Protein AF-A0A0D0C6U6-F1 (afdb_monomer_lite)

Organism: NCBI:txid944289

pLDDT: mean 77.69, std 21.2, range [34.88, 97.0]

Secondary structure (DSSP, 8-state):
--SSSTT---S---SSGGGGGGB---TT---S-HHHH---BHHHHHHHHHHHHHHHH-HHHIIIIIHHHHHHHHHHHHHHHHT--GGG----S-HHHHHHHHHHHS---TT-EEEE-TTS-GGGS-GGGGGGS---EEEE---TTS-TT------

Structure (mmCIF, N/CA/C/O backbone):
data_AF-A0A0D0C6U6-F1
#
_entry.id   AF-A0A0D0C6U6-F1
#
loop_
_atom_site.group_PDB
_atom_site.id
_atom_site.type_symbol
_atom_site.label_atom_id
_atom_site.label_alt_id
_atom_site.label_comp_id
_atom_site.label_asym_id
_atom_site.label_entity_id
_atom_site.label_seq_id
_atom_site.pdbx_PDB_ins_code
_atom_site.Cartn_x
_atom_site.Cartn_y
_atom_site.Cartn_z
_atom_site.occupancy
_atom_site.B_iso_or_equiv
_atom_site.auth_seq_id
_atom_site.auth_comp_id
_atom_site.auth_asym_id
_atom_site.auth_atom_id
_atom_site.pdbx_PDB_model_num
ATOM 1 N N . MET A 1 1 ? 1.205 22.798 -5.561 1.00 40.06 1 MET A N 1
ATOM 2 C CA . MET A 1 1 ? -0.135 22.184 -5.695 1.00 40.06 1 MET A CA 1
ATOM 3 C C . MET A 1 1 ? -0.545 22.023 -7.169 1.00 40.06 1 MET A C 1
ATOM 5 O O . MET A 1 1 ? -1.579 22.540 -7.551 1.00 40.06 1 MET A O 1
ATOM 9 N N . SER A 1 2 ? 0.241 21.342 -8.020 1.00 38.50 2 SER A N 1
ATOM 10 C CA . SER A 1 2 ? -0.198 20.934 -9.378 1.00 38.50 2 SER A CA 1
ATOM 11 C C . SER A 1 2 ? 0.880 20.086 -10.072 1.00 38.50 2 SER A C 1
ATOM 13 O O . SER A 1 2 ? 1.609 20.581 -10.924 1.00 38.50 2 SER A O 1
ATOM 15 N N . SER A 1 3 ? 1.078 18.825 -9.680 1.00 44.00 3 SER A N 1
ATOM 16 C CA . SER A 1 3 ? 1.917 17.942 -10.520 1.00 44.00 3 SER A CA 1
ATOM 17 C C . SER A 1 3 ? 1.490 16.481 -10.570 1.00 44.00 3 SER A C 1
ATOM 19 O O . SER A 1 3 ? 1.851 15.800 -11.520 1.00 44.00 3 SER A O 1
ATOM 21 N N . ILE A 1 4 ? 0.657 16.003 -9.639 1.00 43.44 4 ILE A N 1
ATOM 22 C CA . ILE A 1 4 ? 0.159 14.616 -9.685 1.00 43.44 4 ILE A CA 1
ATOM 23 C C . ILE A 1 4 ? -1.064 14.496 -10.608 1.00 43.44 4 ILE A C 1
ATOM 25 O O . ILE A 1 4 ? -1.228 13.490 -11.287 1.00 43.44 4 ILE A O 1
ATOM 29 N N . LEU A 1 5 ? -1.867 15.559 -10.722 1.00 41.94 5 LEU A N 1
ATOM 30 C CA . LEU A 1 5 ? -2.993 15.635 -11.663 1.00 41.94 5 LEU A CA 1
ATOM 31 C C . LEU A 1 5 ? -2.598 16.151 -13.059 1.00 41.94 5 LEU A C 1
ATOM 33 O O . LEU A 1 5 ? -3.427 16.154 -13.961 1.00 41.94 5 LEU A O 1
ATOM 37 N N . SER A 1 6 ? -1.341 16.559 -13.276 1.00 37.47 6 SER A N 1
ATOM 38 C CA . SER A 1 6 ? -0.901 17.109 -14.571 1.00 37.47 6 SER A CA 1
ATOM 39 C C . SER A 1 6 ? -0.630 16.037 -15.639 1.00 37.47 6 SER A C 1
ATOM 41 O O . SER A 1 6 ? -0.197 16.369 -16.739 1.00 37.47 6 SER A O 1
ATOM 43 N N . ALA A 1 7 ? -0.887 14.759 -15.349 1.00 43.72 7 ALA A N 1
ATOM 44 C CA . ALA A 1 7 ? -0.681 13.656 -16.288 1.00 43.72 7 ALA A CA 1
ATOM 45 C C . ALA A 1 7 ? -1.829 13.466 -17.301 1.00 43.72 7 ALA A C 1
ATOM 47 O O . ALA A 1 7 ? -1.913 12.420 -17.946 1.00 43.72 7 ALA A O 1
ATOM 48 N N . HIS A 1 8 ? -2.730 14.436 -17.459 1.00 48.78 8 HIS A N 1
ATOM 49 C CA . HIS A 1 8 ? -3.861 14.325 -18.378 1.00 48.78 8 HIS A CA 1
ATOM 50 C C . HIS A 1 8 ? -3.946 15.517 -19.318 1.00 48.78 8 HIS A C 1
ATOM 52 O O . HIS A 1 8 ? -4.718 16.431 -19.067 1.00 48.78 8 HIS A O 1
ATOM 58 N N . THR A 1 9 ? -3.164 15.456 -20.401 1.00 47.81 9 THR A N 1
ATOM 59 C CA . THR A 1 9 ? -3.593 15.756 -21.784 1.00 47.81 9 THR A CA 1
ATOM 60 C C . THR A 1 9 ? -2.410 15.540 -22.734 1.00 47.81 9 THR A C 1
ATOM 62 O O . THR A 1 9 ? -1.933 16.472 -23.362 1.00 47.81 9 THR A O 1
ATOM 65 N N . GLU A 1 10 ? -1.925 14.304 -22.851 1.00 50.59 10 GLU A N 1
ATOM 66 C CA . GLU A 1 10 ? -1.273 13.873 -24.093 1.00 50.59 10 GLU A CA 1
ATOM 67 C C . GLU A 1 10 ? -2.216 12.850 -24.737 1.00 50.59 10 GLU A C 1
ATOM 69 O O . GLU A 1 10 ? -2.578 11.860 -24.086 1.00 50.59 10 GLU A O 1
ATOM 74 N N . PRO A 1 11 ? -2.723 13.096 -25.957 1.00 57.22 11 PRO A N 1
ATOM 75 C CA . PRO A 1 11 ? -3.633 12.169 -26.598 1.00 57.22 11 PRO A CA 1
ATOM 76 C C . PRO A 1 11 ? -2.857 10.919 -27.035 1.00 57.22 11 PRO A C 1
ATOM 78 O O . PRO A 1 11 ? -1.801 11.019 -27.651 1.00 57.22 11 PRO A O 1
ATOM 81 N N . SER A 1 12 ? -3.450 9.747 -26.784 1.00 60.56 12 SER A N 1
ATOM 82 C CA . SER A 1 12 ? -3.112 8.428 -27.358 1.00 60.56 12 SER A CA 1
ATOM 83 C C . SER A 1 12 ? -2.094 7.525 -26.647 1.00 60.56 12 SER A C 1
ATOM 85 O O . SER A 1 12 ? -1.292 6.871 -27.304 1.00 60.56 12 SER A O 1
ATOM 87 N N . ASN A 1 13 ? -2.213 7.320 -25.331 1.00 58.41 13 ASN A N 1
ATOM 88 C CA . ASN A 1 13 ? -1.866 5.987 -24.818 1.00 58.41 13 ASN A CA 1
ATOM 89 C C . ASN A 1 13 ? -3.136 5.123 -24.865 1.00 58.41 13 ASN A C 1
ATOM 91 O O . ASN A 1 13 ? -4.008 5.293 -24.007 1.00 58.41 13 ASN A O 1
ATOM 95 N N . PRO A 1 14 ? -3.337 4.277 -25.896 1.00 76.38 14 PRO A N 1
ATOM 96 C CA . PRO A 1 14 ? -4.540 3.470 -25.968 1.00 76.38 14 PRO A CA 1
ATOM 97 C C . PRO A 1 14 ? -4.515 2.463 -24.817 1.00 76.38 14 PRO A C 1
ATOM 99 O O . PRO A 1 14 ? -3.590 1.659 -24.694 1.00 76.38 14 PRO A O 1
ATOM 102 N N . PHE A 1 15 ? -5.541 2.501 -23.966 1.00 85.44 15 PHE A N 1
ATOM 103 C CA . PHE A 1 15 ? -5.815 1.414 -23.032 1.00 85.44 15 PHE A CA 1
ATOM 104 C C . PHE A 1 15 ? -5.887 0.061 -23.770 1.00 85.44 15 PHE A C 1
ATOM 106 O O . PHE A 1 15 ? -6.074 -0.007 -24.986 1.00 85.44 15 PHE A O 1
ATOM 113 N N . GLY A 1 16 ? -5.775 -1.039 -23.024 1.00 88.81 16 GLY A N 1
ATOM 114 C CA . GLY A 1 16 ? -5.784 -2.392 -23.584 1.00 88.81 16 GLY A CA 1
ATOM 115 C C . GLY A 1 16 ? -4.374 -2.910 -23.865 1.00 88.81 16 GLY A C 1
ATOM 116 O O . GLY A 1 16 ? -3.440 -2.607 -23.124 1.00 88.81 16 GLY A O 1
ATOM 117 N N . HIS A 1 17 ? -4.212 -3.714 -24.921 1.00 89.81 17 HIS A N 1
ATOM 118 C CA . HIS A 1 17 ? -2.947 -4.408 -25.204 1.00 89.81 17 HIS A CA 1
ATOM 119 C C . HIS A 1 17 ? -1.751 -3.468 -25.419 1.00 89.81 17 HIS A C 1
ATOM 121 O O . HIS A 1 17 ? -0.626 -3.867 -25.133 1.00 89.81 17 HIS A O 1
ATOM 127 N N . GLY A 1 18 ? -1.987 -2.220 -25.840 1.00 89.50 18 GLY A N 1
ATOM 128 C CA . GLY A 1 18 ? -0.939 -1.210 -26.026 1.00 89.50 18 GLY A CA 1
ATOM 129 C C . GLY A 1 18 ? -0.203 -0.805 -24.745 1.00 89.50 18 GLY A C 1
ATOM 130 O O . GLY A 1 18 ? 0.893 -0.273 -24.836 1.00 89.50 18 GLY A O 1
ATOM 131 N N . LEU A 1 19 ? -0.763 -1.087 -23.561 1.00 91.25 19 LEU A N 1
ATOM 132 C CA . LEU A 1 19 ? -0.101 -0.839 -22.275 1.00 91.25 19 LEU A CA 1
ATOM 133 C C . LEU A 1 19 ? 0.637 -2.063 -21.724 1.00 91.25 19 LEU A C 1
ATOM 135 O O . LEU A 1 19 ? 1.260 -1.959 -20.670 1.00 91.25 19 LEU A O 1
ATOM 139 N N . ARG A 1 20 ? 0.562 -3.227 -22.384 1.00 91.19 20 ARG A N 1
ATOM 140 C CA . ARG A 1 20 ? 1.148 -4.475 -21.865 1.00 91.19 20 ARG A CA 1
ATOM 141 C C . ARG A 1 20 ? 2.661 -4.367 -21.688 1.00 91.19 20 ARG A C 1
ATOM 143 O O . ARG A 1 20 ? 3.175 -4.858 -20.689 1.00 91.19 20 ARG A O 1
ATOM 150 N N . ASP A 1 21 ? 3.340 -3.668 -22.596 1.00 92.31 21 ASP A N 1
ATOM 151 C CA . ASP A 1 21 ? 4.786 -3.417 -22.547 1.00 92.31 21 ASP A CA 1
ATOM 152 C C . ASP A 1 21 ? 5.215 -2.549 -21.347 1.00 92.31 21 ASP A C 1
ATOM 154 O O . ASP A 1 21 ? 6.401 -2.448 -21.046 1.00 92.31 21 ASP A O 1
ATOM 158 N N . LYS A 1 22 ? 4.262 -1.920 -20.644 1.00 94.44 22 LYS A N 1
ATOM 159 C CA . LYS A 1 22 ? 4.505 -1.156 -19.414 1.00 94.44 22 LYS A CA 1
ATOM 160 C C . LYS A 1 22 ? 4.456 -2.017 -18.161 1.00 94.44 22 LYS A C 1
ATOM 162 O O . LYS A 1 22 ? 4.630 -1.468 -17.077 1.00 94.44 22 LYS A O 1
ATOM 167 N N . PHE A 1 23 ? 4.241 -3.326 -18.270 1.00 95.31 23 PHE A N 1
ATOM 168 C CA . PHE A 1 23 ? 4.208 -4.260 -17.146 1.00 95.31 23 PHE A CA 1
ATOM 169 C C . PHE A 1 23 ? 5.230 -5.379 -17.335 1.00 95.31 23 PHE A C 1
ATOM 171 O O . PHE A 1 23 ? 5.567 -5.757 -18.450 1.00 95.31 23 PHE A O 1
ATOM 178 N N . CYS A 1 24 ? 5.700 -5.943 -16.225 1.00 94.38 24 CYS A N 1
ATOM 179 C CA . CYS A 1 24 ? 6.657 -7.051 -16.219 1.00 94.38 24 CYS A CA 1
ATOM 180 C C . CYS A 1 24 ? 5.948 -8.420 -16.259 1.00 94.38 24 CYS A C 1
ATOM 182 O O . CYS A 1 24 ? 6.246 -9.287 -15.444 1.00 94.38 24 CYS A O 1
ATOM 184 N N . LEU A 1 25 ? 4.937 -8.575 -17.118 1.00 94.69 25 LEU A N 1
ATOM 185 C CA . LEU A 1 25 ? 4.211 -9.840 -17.281 1.00 94.69 25 LEU A CA 1
ATOM 186 C C . LEU A 1 25 ? 4.944 -10.730 -18.287 1.00 94.69 25 LEU A C 1
ATOM 188 O O . LEU A 1 25 ? 5.406 -10.218 -19.302 1.00 94.69 25 LEU A O 1
ATOM 192 N N . ASP A 1 26 ? 4.984 -12.040 -18.040 1.00 94.56 26 ASP A N 1
ATOM 193 C CA . ASP A 1 26 ? 5.517 -13.002 -19.011 1.00 94.56 26 ASP A CA 1
ATOM 194 C C . ASP A 1 26 ? 4.713 -12.951 -20.318 1.00 94.56 26 ASP A C 1
ATOM 196 O O . ASP A 1 26 ? 3.488 -12.776 -20.298 1.00 94.56 26 ASP A O 1
ATOM 200 N N . ASP A 1 27 ? 5.396 -13.099 -21.457 1.00 91.94 27 ASP A N 1
ATOM 201 C CA . ASP A 1 27 ? 4.815 -12.885 -22.788 1.00 91.94 27 ASP A CA 1
ATOM 202 C C . ASP A 1 27 ? 3.605 -13.787 -23.069 1.00 91.94 27 ASP A C 1
ATOM 204 O O . ASP A 1 27 ? 2.631 -13.327 -23.670 1.00 91.94 27 ASP A O 1
ATOM 208 N N . ASP A 1 28 ? 3.619 -15.023 -22.569 1.00 95.06 28 ASP A N 1
ATOM 209 C CA . ASP A 1 28 ? 2.553 -16.021 -22.692 1.00 95.06 28 ASP A CA 1
ATOM 210 C C . ASP A 1 28 ? 1.517 -15.974 -21.549 1.00 95.06 28 ASP A C 1
ATOM 212 O O . ASP A 1 28 ? 0.502 -16.674 -21.594 1.00 95.06 28 ASP A O 1
ATOM 216 N N . TYR A 1 29 ? 1.711 -15.107 -20.550 1.00 95.38 29 TYR A N 1
ATOM 217 C CA . TYR A 1 29 ? 0.823 -14.988 -19.397 1.00 95.38 29 TYR A CA 1
ATOM 218 C C . TYR A 1 29 ? -0.257 -13.908 -19.572 1.00 95.38 29 TYR A C 1
ATOM 220 O O . TYR A 1 29 ? 0.014 -12.712 -19.753 1.00 95.38 29 TYR A O 1
ATOM 228 N N . ILE A 1 30 ? -1.520 -14.322 -19.433 1.00 95.12 30 ILE A N 1
ATOM 229 C CA . ILE A 1 30 ? -2.693 -13.439 -19.444 1.00 95.12 30 ILE A CA 1
ATOM 230 C C . ILE A 1 30 ? -3.236 -13.314 -18.019 1.00 95.12 30 ILE A C 1
ATOM 232 O O . ILE A 1 30 ? -3.901 -14.212 -17.502 1.00 95.12 30 ILE A O 1
ATOM 236 N N . ASN A 1 31 ? -2.988 -12.168 -17.386 1.00 94.56 31 ASN A N 1
ATOM 237 C CA . ASN A 1 31 ? -3.476 -11.905 -16.037 1.00 94.56 31 ASN A CA 1
ATOM 238 C C . ASN A 1 31 ? -4.964 -11.515 -16.040 1.00 94.56 31 ASN A C 1
ATOM 240 O O . ASN A 1 31 ? -5.307 -10.339 -16.152 1.00 94.56 31 ASN A O 1
ATOM 244 N N . LEU A 1 32 ? -5.843 -12.503 -15.873 1.00 96.12 32 LEU A N 1
ATOM 245 C CA . LEU A 1 32 ? -7.285 -12.286 -15.691 1.00 96.12 32 LEU A CA 1
ATOM 246 C C . LEU A 1 32 ? -7.684 -12.038 -14.224 1.00 96.12 32 LEU A C 1
ATOM 248 O O . LEU A 1 32 ? -8.857 -11.817 -13.938 1.00 96.12 32 LEU A O 1
ATOM 252 N N . ASN A 1 33 ? -6.726 -12.064 -13.290 1.00 95.69 33 ASN A N 1
ATOM 253 C CA . ASN A 1 33 ? -6.955 -11.933 -11.850 1.00 95.69 33 ASN A CA 1
ATOM 254 C C . ASN A 1 33 ? -6.097 -10.812 -11.232 1.00 95.69 33 ASN A C 1
ATOM 256 O O . ASN A 1 33 ? -5.479 -10.966 -10.174 1.00 95.69 33 ASN A O 1
ATOM 260 N N . CYS A 1 34 ? -6.065 -9.645 -11.882 1.00 92.56 34 CYS A N 1
ATOM 261 C CA . CYS A 1 34 ? -5.339 -8.486 -11.361 1.00 92.56 34 CYS A CA 1
ATOM 262 C C . CYS A 1 34 ? -5.896 -7.989 -10.011 1.00 92.56 34 CYS A C 1
ATOM 264 O O . CYS A 1 34 ? -5.171 -7.343 -9.262 1.00 92.56 34 CYS A O 1
ATOM 266 N N . GLY A 1 35 ? -7.139 -8.339 -9.662 1.00 91.75 35 GLY A N 1
ATOM 267 C CA . GLY A 1 35 ? -7.776 -7.961 -8.397 1.00 91.75 35 GLY A CA 1
ATOM 268 C C . GLY A 1 35 ? -7.245 -8.676 -7.148 1.00 91.75 35 GLY A C 1
ATOM 269 O O . GLY A 1 35 ? -7.525 -8.216 -6.047 1.00 91.75 35 GLY A O 1
ATOM 270 N N . SER A 1 36 ? -6.487 -9.772 -7.288 1.00 91.12 36 SER A N 1
ATOM 271 C CA . SER A 1 36 ? -5.944 -10.499 -6.127 1.00 91.12 36 SER A CA 1
ATOM 272 C C . SER A 1 36 ? -4.613 -9.922 -5.637 1.00 91.12 36 SER A C 1
ATOM 274 O O . SER A 1 36 ? -4.514 -9.484 -4.495 1.00 91.12 36 SER A O 1
ATOM 276 N N . PHE A 1 37 ? -3.590 -9.911 -6.498 1.00 92.38 37 PHE A N 1
ATOM 277 C CA . PHE A 1 37 ? -2.222 -9.500 -6.134 1.00 92.38 37 PHE A CA 1
ATOM 278 C C . PHE A 1 37 ? -1.721 -8.275 -6.911 1.00 92.38 37 PHE A C 1
ATOM 280 O O . PHE A 1 37 ? -0.621 -7.790 -6.657 1.00 92.38 37 PHE A O 1
ATOM 287 N N . GLY A 1 38 ? -2.522 -7.757 -7.845 1.00 92.62 38 GLY A N 1
ATOM 288 C CA . GLY A 1 38 ? -2.134 -6.640 -8.697 1.00 92.62 38 GLY A CA 1
ATOM 289 C C . GLY A 1 38 ? -1.124 -7.008 -9.785 1.00 92.62 38 GLY A C 1
ATOM 290 O O . GLY A 1 38 ? -0.807 -8.171 -10.037 1.00 92.62 38 GLY A O 1
ATOM 291 N N . CYS A 1 39 ? -0.643 -5.972 -10.466 1.00 92.31 39 CYS A N 1
ATOM 292 C CA . CYS A 1 39 ? 0.513 -6.014 -11.349 1.00 92.31 39 CYS A CA 1
ATOM 293 C C . CYS A 1 39 ? 1.144 -4.620 -11.354 1.00 92.31 39 CYS A C 1
ATOM 295 O O . CYS A 1 39 ? 0.449 -3.626 -11.573 1.00 92.31 39 CYS A O 1
ATOM 297 N N . LEU A 1 40 ? 2.440 -4.541 -11.067 1.00 93.50 40 LEU A N 1
ATOM 298 C CA . LEU A 1 40 ? 3.143 -3.272 -10.940 1.00 93.50 40 LEU A CA 1
ATOM 299 C C . LEU A 1 40 ? 3.623 -2.794 -12.321 1.00 93.50 40 LEU A C 1
ATOM 301 O O . LEU A 1 40 ? 4.325 -3.552 -12.998 1.00 93.50 40 LEU A O 1
ATOM 305 N N . PRO A 1 41 ? 3.304 -1.559 -12.752 1.00 95.75 41 PRO A N 1
ATOM 306 C CA . PRO A 1 41 ? 3.924 -0.983 -13.940 1.00 95.75 41 PRO A CA 1
ATOM 307 C C . PRO A 1 41 ? 5.446 -0.866 -13.771 1.00 95.75 41 PRO A C 1
ATOM 309 O O . PRO A 1 41 ? 5.932 -0.579 -12.674 1.00 95.75 41 PRO A O 1
ATOM 312 N N . LEU A 1 42 ? 6.200 -1.018 -14.861 1.00 96.25 42 LEU A N 1
ATOM 313 C CA . LEU A 1 42 ? 7.667 -0.974 -14.888 1.00 96.25 42 LEU A CA 1
ATOM 314 C C . LEU A 1 42 ? 8.215 0.313 -14.263 1.00 96.25 42 LEU A C 1
ATOM 316 O O . LEU A 1 42 ? 9.116 0.245 -13.437 1.00 96.25 42 LEU A O 1
ATOM 320 N N . ALA A 1 43 ? 7.601 1.464 -14.552 1.00 96.31 43 ALA A N 1
ATOM 321 C CA . ALA A 1 43 ? 8.011 2.744 -13.972 1.00 96.31 43 ALA A CA 1
ATOM 322 C C . ALA A 1 43 ? 7.954 2.752 -12.430 1.00 96.31 43 ALA A C 1
ATOM 324 O O . ALA A 1 43 ? 8.818 3.334 -11.781 1.00 96.31 43 ALA A O 1
ATOM 325 N N . VAL A 1 44 ? 6.961 2.082 -11.833 1.00 96.19 44 VAL A N 1
ATOM 326 C CA . VAL A 1 44 ? 6.832 1.997 -10.370 1.00 96.19 44 VAL A CA 1
ATOM 327 C C . VAL A 1 44 ? 7.801 0.961 -9.798 1.00 96.19 44 VAL A C 1
ATOM 329 O O . VAL A 1 44 ? 8.392 1.193 -8.746 1.00 96.19 44 VAL A O 1
ATOM 332 N N . ARG A 1 45 ? 8.007 -0.164 -10.497 1.00 96.19 45 ARG A N 1
ATOM 333 C CA . ARG A 1 45 ? 9.018 -1.169 -10.133 1.00 96.19 45 ARG A CA 1
ATOM 334 C C . ARG A 1 45 ? 10.416 -0.556 -10.086 1.00 96.19 45 ARG A C 1
ATOM 336 O O . ARG A 1 45 ? 11.143 -0.785 -9.127 1.00 96.19 45 ARG A O 1
ATOM 343 N N . ASP A 1 46 ? 10.784 0.203 -11.110 1.00 96.88 46 ASP A N 1
ATOM 344 C CA . ASP A 1 46 ? 12.129 0.763 -11.242 1.00 96.88 46 ASP A CA 1
ATOM 345 C C . ASP A 1 46 ? 12.409 1.783 -10.134 1.00 96.88 46 ASP A C 1
ATOM 347 O O . ASP A 1 46 ? 13.476 1.750 -9.519 1.00 96.88 46 ASP A O 1
ATOM 351 N N . GLU A 1 47 ? 11.419 2.612 -9.788 1.00 95.75 47 GLU A N 1
ATOM 352 C CA . GLU A 1 47 ? 11.519 3.500 -8.630 1.00 95.75 47 GLU A CA 1
ATOM 353 C C . GLU A 1 47 ? 11.610 2.714 -7.317 1.00 95.75 47 GLU A C 1
ATOM 355 O O . GLU A 1 47 ? 12.456 3.024 -6.482 1.00 95.75 47 GLU A O 1
ATOM 360 N N . TYR A 1 48 ? 10.811 1.656 -7.135 1.00 95.25 48 TYR A N 1
ATOM 361 C CA . TYR A 1 48 ? 10.911 0.794 -5.953 1.00 95.25 48 TYR A CA 1
ATOM 362 C C . TYR A 1 48 ? 12.322 0.213 -5.785 1.00 95.25 48 TYR A C 1
ATOM 364 O O . TYR A 1 48 ? 12.898 0.318 -4.703 1.00 95.25 48 TYR A O 1
ATOM 372 N N . VAL A 1 49 ? 12.907 -0.343 -6.852 1.00 97.00 49 VAL A N 1
ATOM 373 C CA . VAL A 1 49 ? 14.268 -0.902 -6.829 1.00 97.00 49 VAL A CA 1
ATOM 374 C C . VAL A 1 49 ? 15.292 0.178 -6.483 1.00 97.00 49 VAL A C 1
ATOM 376 O O . VAL A 1 49 ? 16.135 -0.035 -5.612 1.00 97.00 49 VAL A O 1
ATOM 379 N N . ARG A 1 50 ? 15.190 1.359 -7.105 1.00 95.75 50 ARG A N 1
ATOM 380 C CA . ARG A 1 50 ? 16.075 2.498 -6.832 1.00 95.75 50 ARG A CA 1
ATOM 381 C C . ARG A 1 50 ? 16.028 2.904 -5.356 1.00 95.75 50 ARG A C 1
ATOM 383 O O . ARG A 1 50 ? 17.071 3.016 -4.717 1.00 95.75 50 ARG A O 1
ATOM 390 N N . ARG A 1 51 ? 14.824 3.075 -4.801 1.00 92.88 51 ARG A N 1
ATOM 391 C CA . ARG A 1 51 ? 14.600 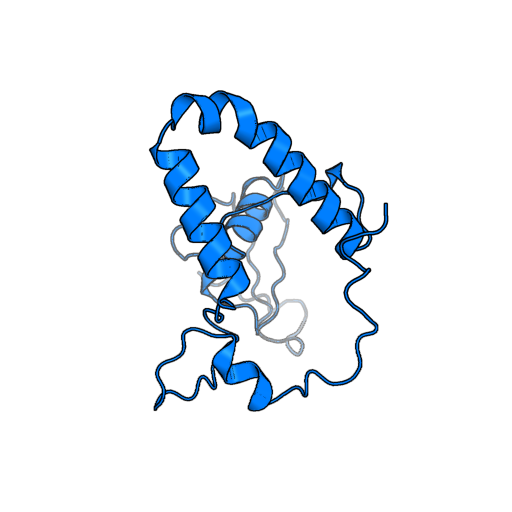3.444 -3.391 1.00 92.88 51 ARG A CA 1
ATOM 392 C C . ARG A 1 51 ? 15.077 2.362 -2.430 1.00 92.88 51 ARG A C 1
ATOM 394 O O . ARG A 1 51 ? 15.647 2.679 -1.392 1.00 92.88 51 ARG A O 1
ATOM 401 N N . PHE A 1 52 ? 14.877 1.096 -2.784 1.00 94.94 52 PHE A N 1
ATOM 402 C CA . PHE A 1 52 ? 15.367 -0.032 -2.002 1.00 94.94 52 PHE A CA 1
ATOM 403 C C . PHE A 1 52 ? 16.901 -0.029 -1.924 1.00 94.94 52 PHE A C 1
ATOM 405 O O . PHE A 1 52 ? 17.458 -0.130 -0.836 1.00 94.94 52 PHE A O 1
ATOM 412 N N . SER A 1 53 ? 17.595 0.180 -3.047 1.00 95.56 53 SER A N 1
ATOM 413 C CA . SER A 1 53 ? 19.059 0.307 -3.048 1.00 95.56 53 SER A CA 1
ATOM 414 C C . SER A 1 53 ? 19.560 1.508 -2.232 1.00 95.56 53 SER A C 1
ATOM 416 O O . SER A 1 53 ? 20.573 1.392 -1.547 1.00 95.56 53 SER A O 1
ATOM 418 N N . GLU A 1 54 ? 18.863 2.650 -2.263 1.00 91.25 54 GLU A N 1
ATOM 419 C CA . GLU A 1 54 ? 19.195 3.813 -1.420 1.00 91.25 54 GLU A CA 1
ATOM 420 C C . GLU A 1 54 ? 19.057 3.510 0.075 1.00 91.25 54 GLU A C 1
ATOM 422 O O . GLU A 1 54 ? 19.924 3.894 0.864 1.00 91.25 54 GLU A O 1
ATOM 427 N N . LEU A 1 55 ? 17.975 2.823 0.455 1.00 94.12 55 LEU A N 1
ATOM 428 C CA . LEU A 1 55 ? 17.719 2.399 1.828 1.00 94.12 55 LEU A CA 1
ATOM 429 C C . LEU A 1 55 ? 18.838 1.482 2.325 1.00 94.12 55 LEU A C 1
ATOM 431 O O . LEU A 1 55 ? 19.421 1.754 3.371 1.00 94.12 55 LEU A O 1
ATOM 435 N N . GLU A 1 56 ? 19.179 0.442 1.562 1.00 96.31 56 GLU A N 1
ATOM 436 C CA . GLU A 1 56 ? 20.227 -0.519 1.933 1.00 96.31 56 GLU A CA 1
ATOM 437 C C . GLU A 1 56 ? 21.630 0.109 1.945 1.00 96.31 56 GLU A C 1
ATOM 439 O O . GLU A 1 56 ? 22.490 -0.288 2.729 1.00 96.31 56 GLU A O 1
ATOM 444 N N . GLY A 1 57 ? 21.870 1.139 1.126 1.00 96.12 57 GLY A N 1
ATOM 445 C CA . GLY A 1 57 ? 23.140 1.865 1.112 1.00 96.12 57 GLY A CA 1
ATOM 446 C C . GLY A 1 57 ? 23.428 2.643 2.404 1.00 96.12 57 GLY A C 1
ATOM 447 O O . GLY A 1 57 ? 24.594 2.860 2.739 1.00 96.12 57 GLY A O 1
ATOM 448 N N . ASN A 1 58 ? 22.394 3.080 3.135 1.00 95.62 58 ASN A N 1
ATOM 449 C CA . ASN A 1 58 ? 22.532 3.699 4.457 1.00 95.62 58 ASN A CA 1
ATOM 450 C C . ASN A 1 58 ? 21.218 3.599 5.265 1.00 95.62 58 ASN A C 1
ATOM 452 O O . ASN A 1 58 ? 20.448 4.571 5.328 1.00 95.62 58 ASN A O 1
ATOM 456 N N . PRO A 1 59 ? 20.963 2.451 5.916 1.00 94.75 59 PRO A N 1
ATOM 457 C CA . PRO A 1 59 ? 19.679 2.189 6.557 1.00 94.75 59 PRO A CA 1
ATOM 458 C C . PRO A 1 59 ? 19.412 3.128 7.736 1.00 94.75 59 PRO A C 1
ATOM 460 O O . PRO A 1 59 ? 18.280 3.571 7.918 1.00 94.75 59 PRO A O 1
ATOM 463 N N . ASP A 1 60 ? 20.436 3.509 8.508 1.00 95.69 60 ASP A N 1
ATOM 464 C CA . ASP A 1 60 ? 20.270 4.427 9.641 1.00 95.69 60 ASP A CA 1
ATOM 465 C C . ASP A 1 60 ? 19.818 5.819 9.197 1.00 95.69 60 ASP A C 1
ATOM 467 O O . ASP A 1 60 ? 18.894 6.388 9.788 1.00 95.69 60 ASP A O 1
ATOM 471 N N . ARG A 1 61 ? 20.423 6.368 8.135 1.00 93.50 61 ARG A N 1
ATOM 472 C CA . ARG A 1 61 ? 20.024 7.672 7.589 1.00 93.50 61 ARG A CA 1
ATOM 473 C C . ARG A 1 61 ? 18.576 7.647 7.110 1.00 93.50 61 ARG A C 1
ATOM 475 O O . ARG A 1 61 ? 17.847 8.609 7.350 1.00 93.50 61 ARG A O 1
ATOM 482 N N . PHE A 1 62 ? 18.164 6.573 6.444 1.00 91.31 62 PHE A N 1
ATOM 483 C CA . PHE A 1 62 ? 16.799 6.439 5.951 1.00 91.31 62 PHE A CA 1
ATOM 484 C C . PHE A 1 62 ? 15.800 6.278 7.106 1.00 91.31 62 PHE A C 1
ATOM 486 O O . PHE A 1 62 ? 14.894 7.097 7.270 1.00 91.31 62 PHE A O 1
ATOM 493 N N . MET A 1 63 ? 16.007 5.271 7.959 1.00 91.94 63 MET A N 1
ATOM 494 C CA . MET A 1 63 ? 15.071 4.902 9.024 1.00 91.94 63 MET A CA 1
ATOM 495 C C . MET A 1 63 ? 14.921 5.993 10.087 1.00 91.94 63 MET A C 1
ATOM 497 O O . MET A 1 63 ? 13.816 6.217 10.581 1.00 91.94 63 MET A O 1
ATOM 501 N N . ARG A 1 64 ? 16.013 6.682 10.447 1.00 91.62 64 ARG A N 1
ATOM 502 C CA . ARG A 1 64 ? 16.005 7.726 11.489 1.00 91.62 64 ARG A CA 1
ATOM 503 C C . ARG A 1 64 ? 15.817 9.133 10.931 1.00 91.62 64 ARG A C 1
ATOM 505 O O . ARG A 1 64 ? 15.375 10.011 11.666 1.00 91.62 64 ARG A O 1
ATOM 512 N N . GLY A 1 65 ? 16.182 9.357 9.672 1.00 89.19 65 GLY A N 1
ATOM 513 C CA . GLY A 1 65 ? 16.158 10.672 9.038 1.00 89.19 65 GLY A CA 1
ATOM 514 C C . GLY A 1 65 ? 14.951 10.864 8.130 1.00 89.19 65 GLY A C 1
ATOM 515 O O . GLY A 1 65 ? 14.026 11.600 8.470 1.00 89.19 65 GLY A O 1
ATOM 516 N N . SER A 1 66 ? 14.974 10.247 6.948 1.00 88.75 66 SER A N 1
ATOM 517 C CA . SER A 1 66 ? 14.064 10.623 5.860 1.00 88.75 66 SER A CA 1
ATOM 518 C C . SER A 1 66 ? 12.675 9.987 5.949 1.00 88.75 66 SER A C 1
ATOM 520 O O . SER A 1 66 ? 11.696 10.639 5.583 1.00 88.75 66 SER A O 1
ATOM 522 N N . LEU A 1 67 ? 12.551 8.779 6.512 1.00 91.00 67 LEU A N 1
ATOM 523 C CA . LEU A 1 67 ? 11.304 8.003 6.519 1.00 91.00 67 LEU A CA 1
ATOM 524 C C . LEU A 1 67 ? 10.095 8.788 7.051 1.00 91.00 67 LEU A C 1
ATOM 526 O O . LEU A 1 67 ? 9.008 8.717 6.480 1.00 91.00 67 LEU A O 1
ATOM 530 N N . ARG A 1 68 ? 10.257 9.545 8.144 1.00 91.50 68 ARG A N 1
ATOM 531 C CA . ARG A 1 68 ? 9.151 10.311 8.745 1.00 91.50 68 ARG A CA 1
ATOM 532 C C . ARG A 1 68 ? 8.614 11.373 7.786 1.00 91.50 68 ARG A C 1
ATOM 534 O O . ARG A 1 68 ? 7.402 11.475 7.615 1.00 91.50 68 ARG A O 1
ATOM 541 N N . THR A 1 69 ? 9.509 12.156 7.192 1.00 93.19 69 THR A N 1
ATOM 542 C CA . THR A 1 69 ? 9.151 13.248 6.279 1.00 93.19 69 THR A CA 1
ATOM 543 C C . THR A 1 69 ? 8.548 12.699 4.992 1.00 93.19 69 THR A C 1
ATOM 545 O O . THR A 1 69 ? 7.505 13.172 4.556 1.00 93.19 69 THR A O 1
ATOM 548 N N . GLU A 1 70 ? 9.141 11.643 4.436 1.00 92.31 70 GLU A N 1
ATOM 549 C CA . GLU A 1 70 ? 8.636 11.000 3.223 1.00 92.31 70 GLU A CA 1
ATOM 550 C C . GLU A 1 70 ? 7.247 10.385 3.423 1.00 92.31 70 GLU A C 1
ATOM 552 O O . GLU A 1 70 ? 6.370 10.553 2.579 1.00 92.31 70 GLU A O 1
ATOM 557 N N . LYS A 1 71 ? 6.999 9.718 4.561 1.00 92.31 71 LYS A N 1
ATOM 558 C CA . LYS A 1 71 ? 5.663 9.192 4.882 1.00 92.31 71 LYS A CA 1
ATOM 559 C C . LYS A 1 71 ? 4.622 10.303 4.967 1.00 92.31 71 LYS A C 1
ATOM 561 O O . LYS A 1 71 ? 3.522 10.120 4.460 1.00 92.31 71 LYS A O 1
ATOM 566 N N . ALA A 1 72 ? 4.960 11.434 5.588 1.00 93.06 72 ALA A N 1
ATOM 567 C CA . ALA A 1 72 ? 4.053 12.577 5.674 1.00 93.06 72 ALA A CA 1
ATOM 568 C C . ALA A 1 72 ? 3.728 13.145 4.283 1.00 93.06 72 ALA A C 1
ATOM 570 O O . ALA A 1 72 ? 2.568 13.417 3.985 1.00 93.06 72 ALA A O 1
ATOM 571 N N . GLU A 1 73 ? 4.729 13.250 3.405 1.00 94.50 73 GLU A N 1
ATOM 572 C CA . GLU A 1 73 ? 4.531 13.685 2.021 1.00 94.50 73 GLU A CA 1
ATOM 573 C C . GLU A 1 73 ? 3.629 12.715 1.241 1.00 94.50 73 GLU A C 1
ATOM 575 O O . GLU A 1 73 ? 2.713 13.147 0.543 1.00 94.50 73 GLU A O 1
ATOM 580 N N . ILE A 1 74 ? 3.839 11.402 1.382 1.00 94.50 74 ILE A N 1
ATOM 581 C CA . ILE A 1 74 ? 2.992 10.389 0.737 1.00 94.50 74 ILE A CA 1
ATOM 582 C C . ILE A 1 74 ? 1.553 10.475 1.259 1.00 94.50 74 ILE A C 1
ATOM 584 O O . ILE A 1 74 ? 0.623 10.477 0.455 1.00 94.50 74 ILE A O 1
ATOM 588 N N . CYS A 1 75 ? 1.354 10.580 2.576 1.00 95.56 75 CYS A N 1
ATOM 589 C CA . CYS A 1 75 ? 0.021 10.724 3.160 1.00 95.56 75 CYS A CA 1
ATOM 590 C C . CYS A 1 75 ? -0.689 11.989 2.666 1.00 95.56 75 CYS A C 1
ATOM 592 O O . CYS A 1 75 ? -1.864 11.910 2.331 1.00 95.56 75 CYS A O 1
ATOM 594 N N . SER A 1 76 ? 0.016 13.118 2.542 1.00 95.81 76 SER A N 1
ATOM 595 C CA . SER A 1 76 ? -0.551 14.351 1.981 1.00 95.81 76 SER A CA 1
ATOM 596 C C . SER A 1 76 ? -0.984 14.169 0.524 1.00 95.81 76 SER A C 1
ATOM 598 O O . SER A 1 76 ? -2.098 14.537 0.171 1.00 95.81 76 SER A O 1
ATOM 600 N N . LYS A 1 77 ? -0.160 13.526 -0.313 1.00 95.88 77 LYS A N 1
ATOM 601 C CA . LYS A 1 77 ? -0.518 13.234 -1.714 1.00 95.88 77 LYS A CA 1
ATOM 602 C C . LYS A 1 77 ? -1.720 12.293 -1.829 1.00 95.88 77 LYS A C 1
ATOM 604 O O . LYS A 1 77 ? -2.543 12.457 -2.727 1.00 95.88 77 LYS A O 1
ATOM 609 N N . LEU A 1 78 ? -1.813 11.299 -0.944 1.00 96.06 78 LEU A N 1
ATOM 610 C CA . LEU A 1 78 ? -2.958 10.387 -0.884 1.00 96.06 78 LEU A CA 1
ATOM 611 C C . LEU A 1 78 ? -4.225 11.102 -0.417 1.00 96.06 78 LEU A C 1
ATOM 613 O O . LEU A 1 78 ? -5.283 10.869 -0.991 1.00 96.06 78 LEU A O 1
ATOM 617 N N . ALA A 1 79 ? -4.116 11.975 0.581 1.00 96.56 79 ALA A N 1
ATOM 618 C CA . ALA A 1 79 ? -5.228 12.775 1.073 1.00 96.56 79 ALA A CA 1
ATOM 619 C C . ALA A 1 79 ? -5.792 13.672 -0.036 1.00 96.56 79 ALA A C 1
ATOM 621 O O . ALA A 1 79 ? -6.992 13.626 -0.298 1.00 96.56 79 ALA A O 1
ATOM 622 N N . ASP A 1 80 ? -4.920 14.363 -0.776 1.00 96.81 80 ASP A N 1
ATOM 623 C CA . ASP A 1 80 ? -5.305 15.165 -1.942 1.00 96.81 80 ASP A CA 1
ATOM 624 C C . ASP A 1 80 ? -6.021 14.318 -3.010 1.00 96.81 80 ASP A C 1
ATOM 626 O O . ASP A 1 80 ? -7.037 14.736 -3.562 1.00 96.81 80 ASP A O 1
ATOM 630 N N . PHE A 1 81 ? -5.517 13.111 -3.297 1.00 96.56 81 PHE A N 1
ATOM 631 C CA . PHE A 1 81 ? -6.127 12.195 -4.268 1.00 96.56 81 PHE A CA 1
ATOM 632 C C . PHE A 1 81 ? -7.501 11.672 -3.820 1.00 96.56 81 PHE A C 1
ATOM 634 O O . PHE A 1 81 ? -8.401 11.517 -4.643 1.00 96.56 81 PHE A O 1
ATOM 641 N N . LEU A 1 82 ? -7.663 11.391 -2.525 1.00 96.06 82 LEU A N 1
ATOM 642 C CA . LEU A 1 82 ? -8.896 10.860 -1.938 1.00 96.06 82 LEU A CA 1
ATOM 643 C C . LEU A 1 82 ? -9.918 11.952 -1.581 1.00 96.06 82 LEU A C 1
ATOM 645 O O . LEU A 1 82 ? -11.058 11.619 -1.262 1.00 96.06 82 LEU A O 1
ATOM 649 N N . GLY A 1 83 ? -9.528 13.231 -1.614 1.00 95.94 83 GLY A N 1
ATOM 650 C CA . GLY A 1 83 ? -10.347 14.338 -1.118 1.00 95.94 83 GLY A CA 1
ATOM 651 C C . GLY A 1 83 ? -10.531 14.309 0.405 1.00 95.94 83 GLY A C 1
ATOM 652 O O . GLY A 1 83 ? -11.614 14.617 0.896 1.00 95.94 83 GLY A O 1
ATOM 653 N N . ALA A 1 84 ? -9.501 13.888 1.141 1.00 95.75 84 ALA A N 1
ATOM 654 C CA . ALA A 1 84 ? -9.494 13.760 2.597 1.00 95.75 84 ALA A CA 1
ATOM 655 C C . ALA A 1 84 ? -8.516 14.756 3.248 1.00 95.75 84 ALA A C 1
ATOM 657 O O . ALA A 1 84 ? -7.679 15.347 2.572 1.00 95.75 84 ALA A O 1
ATOM 658 N N . GLU A 1 85 ? -8.588 14.915 4.572 1.00 93.69 85 GLU A N 1
ATOM 659 C CA . GLU A 1 85 ? -7.623 15.733 5.321 1.00 93.69 85 GLU A CA 1
ATOM 660 C C . GLU A 1 85 ? -6.260 15.015 5.416 1.00 93.69 85 GLU A C 1
ATOM 662 O O . GLU A 1 85 ? -6.244 13.799 5.664 1.00 93.69 85 GLU A O 1
ATOM 667 N N . PRO A 1 86 ? -5.114 15.710 5.280 1.00 87.25 86 PRO A N 1
ATOM 668 C CA . PRO A 1 86 ? -3.782 15.098 5.348 1.00 87.25 86 PRO A CA 1
ATOM 669 C C . PRO A 1 86 ? -3.545 14.245 6.600 1.00 87.25 86 PRO A C 1
ATOM 671 O O . PRO A 1 86 ? -2.946 13.171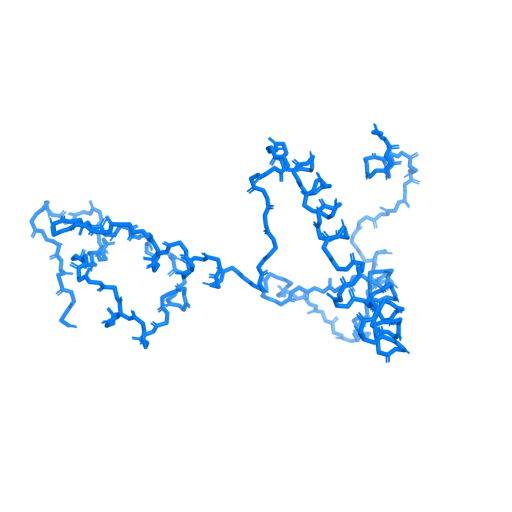 6.525 1.00 87.25 86 PRO A O 1
ATOM 674 N N . GLU A 1 87 ? -4.063 14.683 7.748 1.00 91.00 87 GLU A N 1
ATOM 675 C CA . GLU A 1 87 ? -3.926 14.016 9.045 1.00 91.00 87 GLU A CA 1
ATOM 676 C C . GLU A 1 87 ? -4.790 12.751 9.167 1.00 91.00 87 GLU A C 1
ATOM 678 O O . GLU A 1 87 ? -4.580 11.944 10.073 1.00 91.00 87 GLU A O 1
ATOM 683 N N . SER A 1 88 ? -5.750 12.557 8.258 1.00 93.44 88 SER A N 1
ATOM 684 C CA . SER A 1 88 ? -6.633 11.385 8.233 1.00 93.44 88 SER A CA 1
ATOM 685 C C . SER A 1 88 ? -6.057 10.199 7.447 1.00 93.44 88 SER A C 1
ATOM 687 O O . SER A 1 88 ? -6.619 9.103 7.487 1.00 93.44 88 SER A O 1
ATOM 689 N N . CYS A 1 89 ? -4.924 10.384 6.759 1.00 95.25 89 CYS A N 1
ATOM 690 C CA . CYS A 1 89 ? -4.297 9.352 5.937 1.00 95.25 89 CYS A CA 1
ATOM 691 C C . CYS A 1 89 ? -3.072 8.735 6.621 1.00 95.25 89 CYS A C 1
ATOM 693 O O . CYS A 1 89 ? -2.134 9.423 7.024 1.00 95.25 89 CYS A O 1
ATOM 695 N N . VAL A 1 90 ? -3.036 7.402 6.688 1.00 94.88 90 VAL A N 1
ATOM 696 C CA . VAL A 1 90 ? -1.896 6.630 7.202 1.00 94.88 90 VAL A CA 1
ATOM 697 C C . VAL A 1 90 ? -1.608 5.422 6.316 1.00 94.88 90 VAL A C 1
ATOM 699 O O . VAL A 1 90 ? -2.512 4.819 5.743 1.00 94.88 90 VAL A O 1
ATOM 702 N N . LEU A 1 91 ? -0.332 5.045 6.223 1.00 94.50 91 LEU A N 1
ATOM 703 C CA . LEU A 1 91 ? 0.108 3.858 5.489 1.00 94.50 91 LEU A CA 1
ATOM 704 C C . LEU A 1 91 ? 0.153 2.639 6.413 1.00 94.50 91 LEU A C 1
ATOM 706 O O . LEU A 1 91 ? 0.812 2.670 7.455 1.00 94.50 91 LEU A O 1
ATOM 710 N N . VAL A 1 92 ? -0.489 1.552 5.986 1.00 95.25 92 VAL A N 1
ATOM 711 C CA . VAL A 1 92 ? -0.467 0.236 6.639 1.00 95.25 92 VAL A CA 1
ATOM 712 C C . VAL A 1 92 ? -0.054 -0.847 5.633 1.00 95.25 92 VAL A C 1
ATOM 714 O O . VAL A 1 92 ? -0.225 -0.640 4.433 1.00 95.25 92 VAL A O 1
ATOM 717 N N . PRO A 1 93 ? 0.466 -2.008 6.077 1.00 93.56 93 PRO A N 1
ATOM 718 C CA . PRO A 1 93 ? 0.975 -3.039 5.169 1.00 93.56 93 PRO A CA 1
ATOM 719 C C . PRO A 1 93 ? -0.050 -3.604 4.176 1.00 93.56 93 PRO A C 1
ATOM 721 O O . PRO A 1 93 ? 0.312 -3.952 3.058 1.00 93.56 93 PRO A O 1
ATOM 724 N N . ASN A 1 94 ? -1.313 -3.751 4.588 1.00 91.06 94 ASN A N 1
ATOM 725 C CA . ASN A 1 94 ? -2.402 -4.260 3.751 1.00 91.06 94 ASN A CA 1
ATOM 726 C C . ASN A 1 94 ? -3.776 -3.982 4.393 1.00 91.06 94 ASN A C 1
ATOM 728 O O . ASN A 1 94 ? -3.869 -3.515 5.531 1.00 91.06 94 ASN A O 1
ATOM 732 N N . VAL A 1 95 ? -4.847 -4.314 3.662 1.00 90.31 95 VAL A N 1
ATOM 733 C CA . VAL A 1 95 ? -6.245 -4.111 4.084 1.00 90.31 95 VAL A CA 1
ATOM 734 C C . VAL A 1 95 ? -6.573 -4.852 5.383 1.00 90.31 95 VAL A C 1
ATOM 736 O O . VAL A 1 95 ? -7.147 -4.262 6.297 1.00 90.31 95 VAL A O 1
ATOM 739 N N . ALA A 1 96 ? -6.179 -6.124 5.499 1.00 87.38 96 ALA A N 1
ATOM 740 C CA . ALA A 1 96 ? -6.467 -6.927 6.687 1.00 87.38 96 ALA A CA 1
ATOM 741 C C . ALA A 1 96 ? -5.806 -6.337 7.943 1.00 87.38 96 ALA A C 1
ATOM 743 O O . ALA A 1 96 ? -6.435 -6.283 8.999 1.00 87.38 96 ALA A O 1
ATOM 744 N N . HIS A 1 97 ? -4.573 -5.832 7.824 1.00 88.06 97 HIS A N 1
ATOM 745 C CA . HIS A 1 97 ? -3.886 -5.131 8.906 1.00 88.06 97 HIS A CA 1
ATOM 746 C C . HIS A 1 97 ? -4.664 -3.885 9.346 1.00 88.06 97 HIS A C 1
ATOM 748 O O . HIS A 1 97 ? -4.895 -3.709 10.538 1.00 88.06 97 HIS A O 1
ATOM 754 N N . GLY A 1 98 ? -5.128 -3.059 8.401 1.00 91.56 98 GLY A N 1
ATOM 755 C CA . GLY A 1 98 ? -5.936 -1.873 8.707 1.00 91.56 98 GLY A CA 1
ATOM 756 C C . GLY A 1 98 ? -7.232 -2.205 9.454 1.00 91.56 98 GLY A C 1
ATOM 757 O O . GLY A 1 98 ? -7.510 -1.611 10.495 1.00 91.56 98 GLY A O 1
ATOM 758 N N . ILE A 1 99 ? -7.983 -3.206 8.978 1.00 88.81 99 ILE A N 1
ATOM 759 C CA . ILE A 1 99 ? -9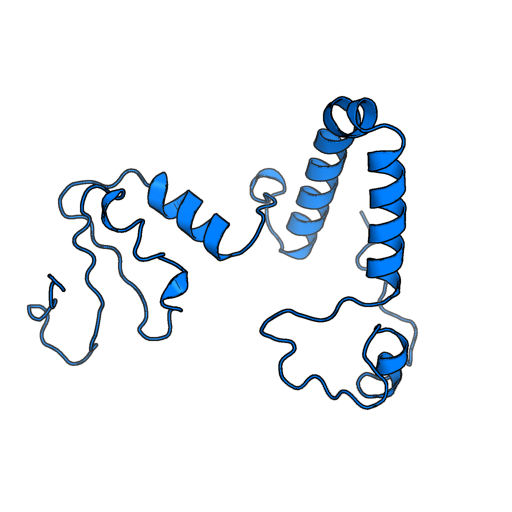.220 -3.669 9.630 1.00 88.81 99 ILE A CA 1
ATOM 760 C C . ILE A 1 99 ? -8.931 -4.152 11.057 1.00 88.81 99 ILE A C 1
ATOM 762 O O . ILE A 1 99 ? -9.601 -3.736 12.002 1.00 88.81 99 ILE A O 1
ATOM 766 N N . ASN A 1 100 ? -7.905 -4.989 11.237 1.00 85.38 100 ASN A N 1
ATOM 767 C CA . ASN A 1 100 ? -7.539 -5.509 12.554 1.00 85.38 100 ASN A CA 1
ATOM 768 C C . ASN A 1 100 ? -7.102 -4.400 13.516 1.00 85.38 100 ASN A C 1
ATOM 770 O O . ASN A 1 100 ? -7.474 -4.442 14.688 1.00 85.38 100 ASN A O 1
ATOM 774 N N . THR A 1 101 ? -6.354 -3.400 13.043 1.00 89.69 101 THR A N 1
ATOM 775 C CA . THR A 1 101 ? -5.948 -2.257 13.870 1.00 89.69 101 THR A CA 1
ATOM 776 C C . THR A 1 101 ? -7.161 -1.521 14.431 1.00 89.69 101 THR A C 1
ATOM 778 O O . THR A 1 101 ? -7.182 -1.232 15.627 1.00 89.69 101 THR A O 1
ATOM 781 N N . VAL A 1 102 ? -8.192 -1.273 13.615 1.00 90.81 102 VAL A N 1
ATOM 782 C CA . VAL A 1 102 ? -9.429 -0.623 14.077 1.00 90.81 102 VAL A CA 1
ATOM 783 C C . VAL A 1 102 ? -10.161 -1.506 15.085 1.00 90.81 102 VAL A C 1
ATOM 785 O O . VAL A 1 102 ? -10.438 -1.064 16.196 1.00 90.81 102 VAL A O 1
ATOM 788 N N . LEU A 1 103 ? -10.432 -2.767 14.739 1.00 87.19 103 LEU A N 1
ATOM 789 C CA . LEU A 1 103 ? -11.241 -3.653 15.583 1.00 87.19 103 LEU A CA 1
ATOM 790 C C . LEU A 1 103 ? -10.597 -3.950 16.943 1.00 87.19 103 LEU A C 1
ATOM 792 O O . LEU A 1 103 ? -11.310 -4.097 17.931 1.00 87.19 103 LEU A O 1
ATOM 796 N N . ARG A 1 104 ? -9.264 -4.006 17.021 1.00 82.56 104 ARG A N 1
ATOM 797 C CA . ARG A 1 104 ? -8.538 -4.255 18.278 1.00 82.56 104 ARG A CA 1
ATOM 798 C C . ARG A 1 104 ? -8.471 -3.048 19.205 1.00 82.56 104 ARG A C 1
ATOM 800 O O . ARG A 1 104 ? -8.289 -3.228 20.402 1.00 82.56 104 ARG A O 1
ATOM 807 N N . ASN A 1 105 ? -8.566 -1.840 18.658 1.00 87.06 105 ASN A N 1
ATOM 808 C CA . ASN A 1 105 ? -8.463 -0.599 19.429 1.00 87.06 105 ASN A CA 1
ATOM 809 C C . ASN A 1 105 ? -9.818 0.090 19.616 1.00 87.06 105 ASN A C 1
ATOM 811 O O . ASN A 1 105 ? -9.898 1.120 20.285 1.00 87.06 105 ASN A O 1
ATOM 815 N N . PHE A 1 106 ? -10.886 -0.463 19.040 1.00 87.62 106 PHE A N 1
ATOM 816 C CA . PHE A 1 106 ? -12.231 0.024 19.280 1.00 87.62 106 PHE A CA 1
ATOM 817 C C . PHE A 1 106 ? -12.612 -0.216 20.755 1.00 87.62 106 PHE A C 1
ATOM 819 O O . PHE A 1 106 ? -12.398 -1.317 21.269 1.00 87.62 106 PHE A O 1
ATOM 826 N N . PRO A 1 107 ? -13.161 0.785 21.464 1.00 87.62 107 PRO A N 1
ATOM 827 C CA . PRO A 1 107 ? -13.489 0.682 22.883 1.00 87.62 107 PRO A CA 1
ATOM 828 C C . PRO A 1 107 ? -14.810 -0.075 23.089 1.00 87.62 107 PRO A C 1
ATOM 830 O O . PRO A 1 107 ? -15.818 0.516 23.480 1.00 87.62 107 PRO A O 1
ATOM 833 N N . TRP A 1 108 ? -14.798 -1.377 22.803 1.00 82.62 108 TRP A N 1
ATOM 834 C CA . TRP A 1 108 ? -15.953 -2.263 22.943 1.00 82.62 108 TRP A CA 1
ATOM 835 C C . TRP A 1 108 ? -16.530 -2.230 24.359 1.00 82.62 108 TRP A C 1
ATOM 837 O O . TRP A 1 108 ? -15.802 -2.262 25.355 1.00 82.62 108 TRP A O 1
ATOM 847 N N . LYS A 1 109 ? -17.856 -2.227 24.443 1.00 85.56 109 LYS A N 1
ATOM 848 C CA . LYS A 1 109 ? -18.622 -2.362 25.678 1.00 85.56 109 LYS A CA 1
ATOM 849 C C . LYS A 1 109 ? -19.456 -3.633 25.630 1.00 85.56 109 LYS A C 1
ATOM 851 O O . LYS A 1 109 ? -19.832 -4.124 24.568 1.00 85.56 109 LYS A O 1
ATOM 856 N N . THR A 1 110 ? -19.777 -4.164 26.805 1.00 82.44 110 THR A N 1
ATOM 857 C CA . THR A 1 110 ? -20.695 -5.299 26.921 1.00 82.44 110 THR A CA 1
ATOM 858 C C . THR A 1 110 ? -22.017 -4.979 26.226 1.00 82.44 110 THR A C 1
ATOM 860 O O . THR A 1 110 ? -22.655 -3.979 26.546 1.00 82.44 110 THR A O 1
ATOM 863 N N . GLY A 1 111 ? -22.429 -5.849 25.302 1.00 81.00 111 GLY A N 1
ATOM 864 C CA . GLY A 1 111 ? -23.643 -5.676 24.500 1.00 81.00 111 GLY A CA 1
ATOM 865 C C . GLY A 1 111 ? -23.416 -5.056 23.118 1.00 81.00 111 GLY A C 1
ATOM 866 O O . GLY A 1 111 ? -24.342 -5.074 22.311 1.00 81.00 111 GLY A O 1
ATOM 867 N N . ASP A 1 112 ? -22.209 -4.570 22.810 1.00 79.75 112 ASP A N 1
ATOM 868 C CA . ASP A 1 112 ? -21.872 -4.136 21.454 1.00 79.75 112 ASP A CA 1
ATOM 869 C C . ASP A 1 112 ? -21.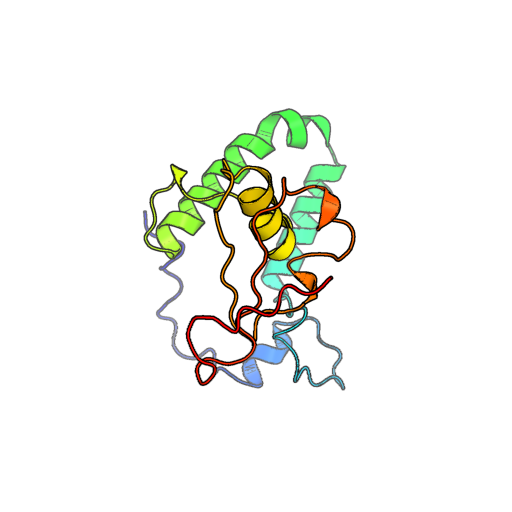847 -5.331 20.483 1.00 79.75 112 ASP A C 1
ATOM 871 O O . ASP A 1 112 ? -21.476 -6.459 20.832 1.00 79.75 112 ASP A O 1
ATOM 875 N N . VAL A 1 113 ? -22.241 -5.070 19.234 1.00 81.69 113 VAL A N 1
ATOM 876 C CA . VAL A 1 113 ? -22.363 -6.075 18.172 1.00 81.69 113 VAL A CA 1
ATOM 877 C C . VAL A 1 113 ? -21.601 -5.612 16.938 1.00 81.69 113 VAL A C 1
ATOM 879 O O . VAL A 1 113 ? -21.805 -4.502 16.445 1.00 81.69 113 VAL A O 1
ATOM 882 N N . LEU A 1 114 ? -20.755 -6.492 16.401 1.00 82.19 114 LEU A N 1
ATOM 883 C CA . LEU A 1 114 ? -20.132 -6.305 15.094 1.00 82.19 114 LEU A CA 1
ATOM 884 C C . LEU A 1 114 ? -21.053 -6.870 14.008 1.00 82.19 114 LEU A C 1
ATOM 886 O O . LEU A 1 114 ? -21.349 -8.063 14.006 1.00 82.19 114 LEU A O 1
ATOM 890 N N . ILE A 1 115 ? -21.473 -6.021 13.071 1.00 82.75 115 ILE A N 1
ATOM 891 C CA . ILE A 1 115 ? -22.295 -6.422 11.925 1.00 82.75 115 ILE A CA 1
ATOM 892 C C . ILE A 1 115 ? -21.408 -6.531 10.687 1.00 82.75 115 ILE A C 1
ATOM 894 O O . ILE A 1 115 ? -20.735 -5.574 10.310 1.00 82.75 115 ILE A O 1
ATOM 898 N N . MET A 1 116 ? -21.446 -7.684 10.019 1.00 77.12 116 MET A N 1
ATOM 899 C CA . MET A 1 116 ? -20.709 -7.921 8.777 1.00 77.12 116 MET A CA 1
ATOM 900 C C . MET A 1 116 ? -21.624 -8.401 7.656 1.00 77.12 116 MET A C 1
ATOM 902 O O . MET A 1 116 ? -22.557 -9.174 7.876 1.00 77.12 116 MET A O 1
ATOM 906 N N . GLY A 1 117 ? -21.324 -7.961 6.433 1.00 77.12 117 GLY A N 1
ATOM 907 C CA . GLY A 1 117 ? -21.979 -8.458 5.231 1.00 77.12 117 GLY A CA 1
ATOM 908 C C . GLY A 1 117 ? -21.553 -9.889 4.899 1.00 77.12 117 GLY A C 1
ATOM 909 O O . GLY A 1 117 ? -20.416 -10.289 5.131 1.00 77.12 117 GLY A O 1
ATOM 910 N N . LYS A 1 118 ? -22.453 -10.661 4.284 1.00 76.62 118 LYS A N 1
ATOM 911 C CA . LYS A 1 118 ? -22.194 -12.058 3.886 1.00 76.62 118 LYS A CA 1
ATOM 912 C C . LYS A 1 118 ? -21.018 -12.217 2.913 1.00 76.62 118 LYS A C 1
ATOM 914 O O . LYS A 1 118 ? -20.371 -13.256 2.905 1.00 76.62 118 LYS A O 1
ATOM 919 N N . ALA A 1 119 ? -20.771 -11.208 2.081 1.00 78.69 119 ALA A N 1
ATOM 920 C CA . ALA A 1 119 ? -19.685 -11.209 1.105 1.00 78.69 119 ALA A CA 1
ATOM 921 C C . ALA A 1 119 ? -18.334 -10.765 1.695 1.00 78.69 119 ALA A C 1
ATOM 923 O O . ALA A 1 119 ? -17.352 -10.706 0.959 1.00 78.69 119 ALA A O 1
ATOM 924 N N . SER A 1 120 ? -18.270 -10.439 2.993 1.00 72.62 120 SER A N 1
ATOM 925 C CA . SER A 1 120 ? -17.013 -10.091 3.650 1.00 72.62 120 SER A CA 1
ATOM 926 C C . SER A 1 120 ? -16.046 -11.284 3.608 1.00 72.62 120 SER A C 1
ATOM 928 O O . SER A 1 120 ? -16.409 -12.372 4.063 1.00 72.62 120 SER A O 1
ATOM 930 N N . PRO A 1 121 ? -14.820 -11.104 3.086 1.00 68.81 121 PRO A N 1
ATOM 931 C CA . PRO A 1 121 ? -13.791 -12.132 3.085 1.00 68.81 121 PRO A CA 1
ATOM 932 C C . PRO A 1 121 ? -13.543 -12.695 4.495 1.00 68.81 121 PRO A C 1
ATOM 934 O O . PRO A 1 121 ? -13.341 -11.919 5.436 1.00 68.81 121 PRO A O 1
ATOM 937 N N . PRO A 1 122 ? -13.520 -14.030 4.662 1.00 62.41 122 PRO A N 1
ATOM 938 C CA . PRO A 1 122 ? -13.415 -14.667 5.979 1.00 62.41 122 PRO A CA 1
ATOM 939 C C . PRO A 1 122 ? -12.074 -14.385 6.669 1.00 62.41 122 PRO A C 1
ATOM 941 O O . PRO A 1 122 ? -11.965 -14.437 7.884 1.00 62.41 122 PRO A O 1
ATOM 944 N N . ASN A 1 123 ? -11.053 -14.053 5.888 1.00 66.31 123 ASN A N 1
ATOM 945 C CA . ASN A 1 123 ? -9.681 -13.796 6.298 1.00 66.31 123 ASN A CA 1
ATOM 946 C C . ASN A 1 123 ? -9.424 -12.361 6.798 1.00 66.31 123 ASN A C 1
ATOM 948 O O . ASN A 1 123 ? -8.309 -12.073 7.229 1.00 66.31 123 ASN A O 1
ATOM 952 N N . PHE A 1 124 ? -10.417 -11.462 6.785 1.00 65.62 124 PHE A N 1
ATOM 953 C CA . PHE A 1 124 ? -10.272 -10.153 7.441 1.00 65.62 124 PHE A CA 1
ATOM 954 C C . PHE A 1 124 ? -10.251 -10.253 8.967 1.00 65.62 124 PHE A C 1
ATOM 956 O O . PHE A 1 124 ? -9.557 -9.478 9.625 1.00 65.62 124 PHE A O 1
ATOM 963 N N . LEU A 1 125 ? -10.952 -11.242 9.516 1.00 61.62 125 LEU A N 1
ATOM 964 C CA . LEU A 1 125 ? -10.847 -11.646 10.908 1.00 61.62 125 LEU A CA 1
ATOM 965 C C . LEU A 1 125 ? -10.116 -12.980 10.902 1.00 61.62 125 LEU A C 1
ATOM 967 O O . LEU A 1 125 ? -10.737 -14.014 10.676 1.00 61.62 125 LEU A O 1
ATOM 971 N N . SER A 1 126 ? -8.795 -13.001 11.066 1.00 52.81 126 SER A N 1
ATOM 972 C CA . SER A 1 126 ? -8.147 -14.308 11.175 1.00 52.81 126 SER A CA 1
ATOM 973 C C . SER A 1 126 ? -8.712 -15.042 12.391 1.00 52.81 126 SER A C 1
ATOM 975 O O . SER A 1 126 ? -8.903 -14.449 13.457 1.00 52.81 126 SER A O 1
ATOM 977 N N . SER A 1 127 ? -8.985 -16.333 12.211 1.00 48.91 127 SER A N 1
ATOM 978 C CA . SER A 1 127 ? -9.554 -17.226 13.226 1.00 48.91 127 SER A CA 1
ATOM 979 C C . SER A 1 127 ? -8.820 -17.151 14.565 1.00 48.91 127 SER A C 1
ATOM 981 O O . SER A 1 127 ? -9.452 -17.235 15.611 1.00 48.91 127 SER A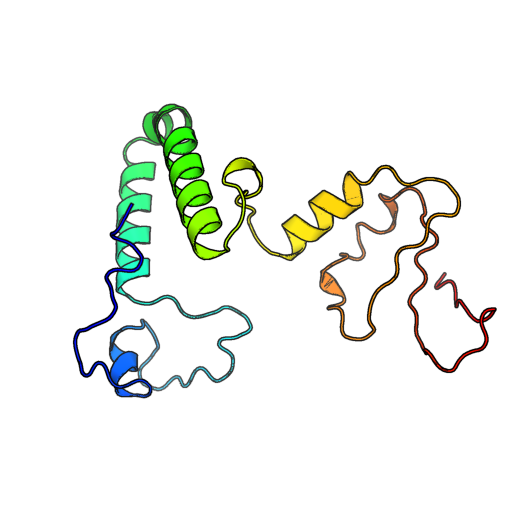 O 1
ATOM 983 N N . ASP A 1 128 ? -7.512 -16.892 14.531 1.00 45.75 128 ASP A N 1
ATOM 984 C CA . ASP A 1 128 ? -6.645 -16.789 15.708 1.00 45.75 128 ASP A CA 1
ATOM 985 C C . ASP A 1 128 ? -6.892 -15.536 16.570 1.00 45.75 128 ASP A C 1
ATOM 987 O O . ASP A 1 128 ? -6.350 -15.421 17.670 1.00 45.75 128 ASP A O 1
ATOM 991 N N . TYR A 1 129 ? -7.700 -14.578 16.103 1.00 46.44 129 TYR A N 1
ATOM 992 C CA . TYR A 1 129 ? -7.918 -13.297 16.786 1.00 46.44 129 TYR A CA 1
ATOM 993 C C . TYR A 1 129 ? -9.329 -13.089 17.335 1.00 46.44 129 TYR A C 1
ATOM 995 O O . TYR A 1 129 ? -9.565 -12.078 17.995 1.00 46.44 129 TYR A O 1
ATOM 1003 N N . SER A 1 130 ? -10.238 -14.052 17.158 1.00 49.28 130 SER A N 1
ATOM 1004 C CA . SER A 1 130 ? -11.575 -14.030 17.776 1.00 49.28 130 SER A CA 1
ATOM 1005 C C . SER A 1 130 ? -11.506 -13.953 19.309 1.00 49.28 130 SER A C 1
ATOM 1007 O O . SER A 1 130 ? -12.325 -13.290 19.936 1.00 49.28 130 SER A O 1
ATOM 1009 N N . HIS A 1 131 ? -10.478 -14.561 19.909 1.00 50.28 131 HIS A N 1
ATOM 1010 C CA . HIS A 1 131 ? -10.278 -14.625 21.358 1.00 50.28 131 HIS A CA 1
ATOM 1011 C C . HIS A 1 131 ? -9.721 -13.336 21.990 1.00 50.28 131 HIS A C 1
ATOM 1013 O O . HIS A 1 131 ? -9.687 -13.230 23.213 1.00 50.28 131 HIS A O 1
ATOM 1019 N N . GLN A 1 132 ? -9.242 -12.376 21.188 1.00 47.47 132 GLN A N 1
ATOM 1020 C CA . GLN A 1 132 ? -8.571 -11.157 21.676 1.00 47.47 132 GLN A CA 1
ATOM 1021 C C . GLN A 1 132 ? -9.465 -9.913 21.648 1.00 47.47 132 GLN A C 1
ATOM 1023 O O . GLN A 1 132 ? -9.059 -8.858 22.132 1.00 47.47 132 GLN A O 1
ATOM 1028 N N . ILE A 1 133 ? -10.671 -10.023 21.091 1.00 52.88 133 ILE A N 1
ATOM 1029 C CA . ILE A 1 133 ? -11.680 -8.970 21.152 1.00 52.88 133 ILE A CA 1
ATOM 1030 C C . ILE A 1 133 ? -12.578 -9.309 22.356 1.00 52.88 133 ILE A C 1
ATOM 1032 O O . ILE A 1 133 ? -13.193 -10.377 22.341 1.00 52.88 133 ILE A O 1
ATOM 1036 N N . PRO A 1 134 ? -12.629 -8.484 23.426 1.00 46.56 134 PRO A N 1
ATOM 1037 C CA . PRO A 1 134 ? -13.489 -8.754 24.582 1.00 46.56 134 PRO A CA 1
ATOM 1038 C C . PRO A 1 134 ? -14.918 -8.848 24.067 1.00 46.56 134 PRO A C 1
ATOM 1040 O O . PRO A 1 134 ? -15.347 -7.892 23.438 1.00 46.56 134 PRO A O 1
ATOM 1043 N N . PRO A 1 135 ? -15.618 -9.974 24.256 1.00 46.00 135 PRO A N 1
ATOM 1044 C CA . PRO A 1 135 ? -16.582 -10.485 23.293 1.00 46.00 135 PRO A CA 1
ATOM 1045 C C . PRO A 1 135 ? -17.627 -9.419 22.943 1.00 46.00 135 PRO A C 1
ATOM 1047 O O . PRO A 1 135 ? -18.592 -9.264 23.698 1.00 46.00 135 PRO A O 1
ATOM 1050 N N . PRO A 1 136 ? -17.521 -8.699 21.802 1.00 48.31 136 PRO A N 1
ATOM 1051 C CA . PRO A 1 136 ? -18.738 -8.273 21.174 1.00 48.31 136 PRO A CA 1
ATOM 1052 C C . PRO A 1 136 ? -19.386 -9.571 20.729 1.00 48.31 136 PRO A C 1
ATOM 1054 O O . PRO A 1 136 ? -18.736 -10.517 20.268 1.00 48.31 136 PRO A O 1
ATOM 1057 N N . THR A 1 137 ? -20.685 -9.638 20.907 1.00 51.03 137 THR A N 1
ATOM 1058 C CA . THR A 1 137 ? -21.443 -10.757 20.382 1.00 51.03 137 THR A CA 1
ATOM 1059 C C . THR A 1 137 ? -21.310 -10.658 18.858 1.00 51.03 137 THR A C 1
ATOM 1061 O O . THR A 1 137 ? -21.921 -9.788 18.242 1.00 51.03 137 THR A O 1
ATOM 1064 N N . CYS A 1 138 ? -20.394 -11.422 18.249 1.00 49.78 138 CYS A N 1
ATOM 1065 C CA . CYS A 1 138 ? -20.117 -11.333 16.818 1.00 49.78 138 CYS A CA 1
ATOM 1066 C C . CYS A 1 138 ? -21.264 -12.020 16.083 1.00 49.78 138 CYS A C 1
ATOM 1068 O O . CYS A 1 138 ? -21.266 -13.230 15.858 1.00 49.78 138 CYS A O 1
ATOM 1070 N N . CYS A 1 139 ? -22.291 -11.241 15.776 1.00 48.00 139 CYS A N 1
ATOM 1071 C CA . CYS A 1 139 ? -23.448 -11.728 15.061 1.00 48.00 139 CYS A CA 1
ATOM 1072 C C . CYS A 1 139 ? -23.178 -11.644 13.564 1.00 48.00 139 CYS A C 1
ATOM 1074 O O . CYS A 1 139 ? -23.306 -10.590 12.938 1.00 48.00 139 CYS A O 1
ATOM 1076 N N . PHE A 1 140 ? -22.861 -12.783 12.960 1.00 49.31 140 PHE A N 1
ATOM 1077 C CA . PHE A 1 140 ? -22.954 -12.906 11.515 1.00 49.31 140 PHE A CA 1
ATOM 1078 C C . PHE A 1 140 ? -24.434 -12.826 11.131 1.00 49.31 140 PHE A C 1
ATOM 1080 O O . PHE A 1 140 ? -25.210 -13.734 11.433 1.00 49.31 140 PHE A O 1
ATOM 1087 N N . LEU A 1 141 ? -24.845 -11.748 10.454 1.00 47.09 141 LEU A N 1
ATOM 1088 C CA . LEU A 1 141 ? -26.158 -11.685 9.811 1.00 47.09 141 LEU A CA 1
ATOM 1089 C C . LEU A 1 141 ? -26.165 -12.691 8.657 1.00 47.09 141 LEU A C 1
ATOM 1091 O O . LEU A 1 141 ? -25.830 -12.375 7.515 1.00 47.09 141 LEU A O 1
ATOM 1095 N N . ARG A 1 142 ? -26.497 -13.943 8.978 1.00 44.16 142 ARG A N 1
ATOM 1096 C CA . ARG A 1 142 ? -26.516 -15.038 8.008 1.00 44.16 142 ARG A CA 1
ATOM 1097 C C . ARG A 1 142 ? -27.725 -14.953 7.075 1.00 44.16 142 ARG A C 1
ATOM 1099 O O . ARG A 1 142 ? -27.673 -15.527 5.988 1.00 44.16 142 ARG A O 1
ATOM 1106 N N . ASP A 1 143 ? -28.761 -14.197 7.446 1.00 43.41 143 ASP A N 1
ATOM 1107 C CA . ASP A 1 143 ? -29.942 -13.996 6.611 1.00 43.41 143 ASP A CA 1
ATOM 1108 C C . ASP A 1 143 ? -30.755 -12.753 7.030 1.00 43.41 143 ASP A C 1
ATOM 1110 O O . ASP A 1 143 ? -31.228 -12.669 8.160 1.00 43.41 143 ASP A O 1
ATOM 1114 N N . TYR A 1 144 ? -30.965 -11.800 6.115 1.00 42.84 144 TYR A N 1
ATOM 1115 C CA . TYR A 1 144 ? -31.826 -10.623 6.342 1.00 42.84 144 TYR A CA 1
ATOM 1116 C C . TYR A 1 144 ? -33.328 -10.983 6.365 1.00 42.84 144 TYR A C 1
ATOM 1118 O O . TYR A 1 144 ? -34.163 -10.123 6.634 1.00 42.84 144 TYR A O 1
ATOM 1126 N N . ARG A 1 145 ? -33.689 -12.240 6.052 1.00 42.81 145 ARG A N 1
ATOM 1127 C CA . ARG A 1 145 ? -35.073 -12.750 6.099 1.00 42.81 145 ARG A CA 1
ATOM 1128 C C . ARG A 1 145 ? -35.427 -13.477 7.392 1.00 42.81 145 ARG A C 1
ATOM 1130 O O . ARG A 1 145 ? -36.574 -13.890 7.550 1.00 42.81 145 ARG A O 1
ATOM 1137 N N . SER A 1 146 ? -34.474 -13.654 8.302 1.00 44.00 146 SER A N 1
ATOM 1138 C CA . SER A 1 146 ? -34.766 -14.294 9.580 1.00 44.00 146 SER A CA 1
ATOM 1139 C C . SER A 1 146 ? -35.335 -13.269 10.571 1.00 44.00 146 SER A C 1
ATOM 1141 O O . SER A 1 146 ? -34.883 -12.123 10.576 1.00 44.00 146 SER A O 1
ATOM 1143 N N . PRO A 1 147 ? -36.331 -13.636 11.400 1.00 34.88 147 PRO A N 1
ATOM 1144 C CA . PRO A 1 147 ? -36.918 -12.721 12.375 1.00 34.88 147 PRO A CA 1
ATOM 1145 C C . PRO A 1 147 ? -35.849 -12.130 13.317 1.00 34.88 147 PRO A C 1
ATOM 1147 O O . PRO A 1 147 ? -34.832 -12.786 13.549 1.00 34.88 147 PRO A O 1
ATOM 1150 N N . PRO A 1 148 ? -36.081 -10.953 13.935 1.00 45.69 148 PRO A N 1
ATOM 1151 C CA . PRO A 1 148 ? -35.077 -10.206 14.712 1.00 45.69 148 PRO A CA 1
ATOM 1152 C C . PRO A 1 148 ? -34.465 -10.946 15.919 1.00 45.69 148 PRO A C 1
ATOM 1154 O O . PRO A 1 148 ? -33.512 -10.458 16.515 1.00 45.69 148 PRO A O 1
ATOM 1157 N N . TRP A 1 149 ? -34.973 -12.126 16.275 1.00 38.72 149 TRP A N 1
ATOM 1158 C CA . TRP A 1 149 ? -34.443 -12.989 17.333 1.00 38.72 149 TRP A CA 1
ATOM 1159 C C . TRP A 1 149 ? -33.487 -14.086 16.831 1.00 38.72 149 TRP A C 1
ATOM 1161 O O . TRP A 1 149 ? -32.885 -14.785 17.640 1.00 38.72 149 TRP A O 1
ATOM 1171 N N . CYS A 1 150 ? -33.318 -14.257 15.516 1.00 35.84 150 CYS A N 1
ATOM 1172 C CA . CYS A 1 150 ? -32.478 -15.301 14.925 1.00 35.84 150 CYS A CA 1
ATOM 1173 C C . CYS A 1 150 ? -31.045 -14.805 14.649 1.00 35.84 150 CYS A C 1
ATOM 1175 O O . CYS A 1 150 ? -30.492 -14.984 13.564 1.00 35.84 150 CYS A O 1
ATOM 1177 N N . LEU A 1 151 ? -30.433 -14.158 15.640 1.00 41.25 151 LEU A N 1
ATOM 1178 C CA . LEU A 1 151 ? -28.986 -13.969 15.667 1.00 41.25 151 LEU A CA 1
ATOM 1179 C C . LEU A 1 151 ? -28.386 -15.315 16.083 1.00 41.25 151 LEU A C 1
ATOM 1181 O O . LEU A 1 151 ? -28.354 -15.652 17.264 1.00 41.25 151 LEU A O 1
ATOM 1185 N N . GLN A 1 152 ? -27.979 -16.133 15.110 1.00 42.34 152 GLN A N 1
ATOM 1186 C CA . GLN A 1 152 ? -27.201 -17.332 15.410 1.00 42.34 152 GLN A CA 1
ATOM 1187 C C . GLN A 1 152 ? -25.836 -16.888 15.937 1.00 42.34 152 GLN A C 1
ATOM 1189 O O . GLN A 1 152 ? -24.957 -16.499 15.169 1.00 42.34 152 GLN A O 1
ATOM 1194 N N . LEU A 1 153 ? -25.686 -16.943 17.259 1.00 36.38 153 LEU A N 1
ATOM 1195 C CA . LEU A 1 153 ? -24.388 -17.005 17.911 1.00 36.38 153 LEU A CA 1
ATOM 1196 C C . LEU A 1 153 ? -23.707 -18.263 17.381 1.00 36.38 153 LEU A C 1
ATOM 1198 O O . LEU A 1 153 ? -24.170 -19.374 17.644 1.00 36.38 153 LEU A O 1
ATOM 1202 N N . LEU A 1 154 ? -22.675 -18.096 16.559 1.00 36.50 154 LEU A N 1
ATOM 1203 C CA . LEU A 1 154 ? -21.802 -19.220 16.257 1.00 36.50 154 LEU A CA 1
ATOM 1204 C C . LEU A 1 154 ? -21.038 -19.546 17.555 1.00 36.50 154 LEU A C 1
ATOM 1206 O O . LEU A 1 154 ? -20.524 -18.605 18.167 1.00 36.50 154 LEU A O 1
ATOM 1210 N N . PRO A 1 155 ? -21.045 -20.811 18.014 1.00 36.09 155 PRO A N 1
ATOM 1211 C CA . PRO A 1 155 ? -20.303 -21.227 19.201 1.00 36.09 155 PRO A CA 1
ATOM 1212 C C . PRO A 1 155 ? -18.788 -21.100 19.013 1.00 36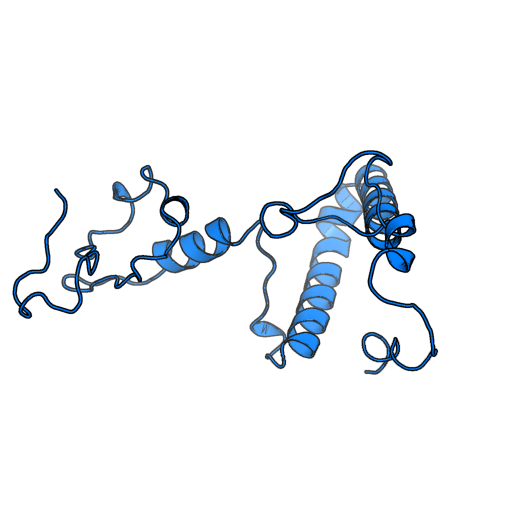.09 155 PRO A C 1
ATOM 1214 O O . PRO A 1 155 ? -18.321 -21.190 17.852 1.00 36.09 155 PRO A O 1
#

InterPro domains:
  IPR015421 Pyridoxal phosphate-dependent transferase, major domain [G3DSA:3.40.640.10] (41-117)
  IPR015422 Pyridoxal phosphate-dependent transferase, small domain [G3DSA:3.90.1150.10] (29-40)
  IPR015424 Pyridoxal phosphate-dependent transferase [SSF53383] (14-118)

Radius of gyration: 22.05 Å; chains: 1; bounding box: 60×43×54 Å

Sequence (155 aa):
MSSILSAHTEPSNPFGHGLRDKFCLDDDYINLNCGSFGCLPLAVRDEYVRRFSELEGNPDRFMRGSLRTEKAEICSKLADFLGAEPESCVLVPNVAHGINTVLRNFPWKTGDVLIMGKASPPNFLSSDYSHQIPPPTCCFLRDYRSPPWCLQLLP

Foldseek 3Di:
DDDPVPPPDDPDPDPDPSCVVQFPDDPPDDPPPCVPPHTDGPVRVVVVVVVVVVCVVPVCCVVVPVVVVVQLVVLQVVCVVVVHDSVVGGDDPDDLRVLCVCQLPPPDDPQAEDEDDPPPDPPSQPPVCCVRRPDDQHFYCPDPPDPPVPRPRDD